Protein AF-A0A2E7VVZ8-F1 (afdb_monomer_lite)

Foldseek 3Di:
DVVVVVVVVLVVLVVLLVVLVVLLVVLLVVLLPCVVVCVVDVVVVVVVVVSVVVSLVSLVSNLVSLLVVLVVVVVPDPDPVLVVLSVVVNVLSVLSVVLSVCVVCVVPPVPPPDPCDVVVVVSNVVSVNRVVSVVSVVVSVVVVVVVD

pLDDT: mean 72.38, std 11.02, range [45.19, 90.5]

Secondary structure (DSSP, 8-state):
-HHHHHHHHHHHHHHHHHHHHHHHHHHHHHHHHHHHHHTT-THHHHHHHHHHHHHHHHHHHHHHHHHHHHHHHHTT---HHHHHHHHHHHHHHHHHHHHHHHHHTHHHHS-STT---HHHHHHT-HHHHHHHHHHHHHHHHHHHHS--

Structure (mmCIF, N/CA/C/O backbone):
data_AF-A0A2E7VVZ8-F1
#
_entry.id   AF-A0A2E7VVZ8-F1
#
loop_
_atom_site.group_PDB
_atom_site.id
_atom_site.type_symbol
_atom_site.label_atom_id
_atom_site.label_alt_id
_atom_site.label_comp_id
_atom_site.label_asym_id
_atom_site.label_entity_id
_atom_site.label_seq_id
_atom_site.pdbx_PDB_ins_code
_atom_site.Cartn_x
_atom_site.Cartn_y
_atom_site.Cartn_z
_atom_site.occupancy
_atom_site.B_iso_or_equiv
_atom_site.auth_seq_id
_atom_site.auth_comp_id
_atom_site.auth_asym_id
_atom_site.auth_atom_id
_atom_site.pdbx_PDB_model_num
ATOM 1 N N . MET A 1 1 ? 13.151 -19.808 -20.437 1.00 54.41 1 MET A N 1
ATOM 2 C CA . MET A 1 1 ? 12.494 -20.354 -19.221 1.00 54.41 1 MET A CA 1
ATOM 3 C C . MET A 1 1 ? 12.582 -19.394 -18.038 1.00 54.41 1 MET A C 1
ATOM 5 O O . MET A 1 1 ? 11.629 -19.319 -17.277 1.00 54.41 1 MET A O 1
ATOM 9 N N . THR A 1 2 ? 13.682 -18.653 -17.876 1.00 61.75 2 THR A N 1
ATOM 10 C CA . THR A 1 2 ? 13.823 -17.607 -16.847 1.00 61.75 2 THR A CA 1
ATOM 11 C C . THR A 1 2 ? 12.813 -16.469 -17.012 1.00 61.75 2 THR A C 1
ATOM 13 O O . THR A 1 2 ? 12.217 -16.047 -16.026 1.00 61.75 2 THR A O 1
ATOM 16 N N . ASP A 1 3 ? 12.546 -16.036 -18.246 1.00 76.56 3 ASP A N 1
ATOM 17 C CA . ASP A 1 3 ? 11.651 -14.898 -18.505 1.00 76.56 3 ASP A CA 1
ATOM 18 C C . ASP A 1 3 ? 10.184 -15.226 -18.202 1.00 76.56 3 ASP A C 1
ATOM 20 O O . ASP A 1 3 ? 9.513 -14.4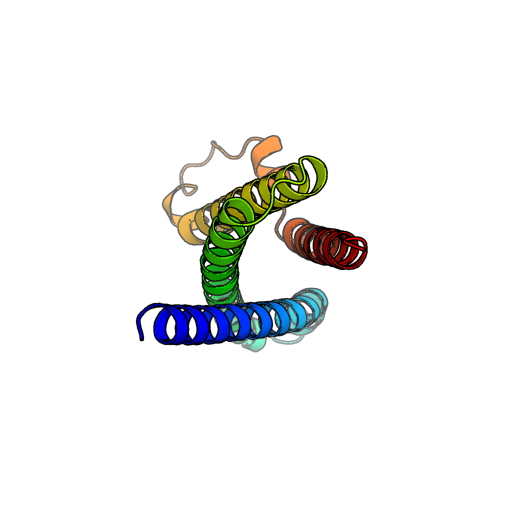72 -17.503 1.00 76.56 3 ASP A O 1
ATOM 24 N N . THR A 1 4 ? 9.720 -16.414 -18.602 1.00 85.38 4 THR A N 1
ATOM 25 C CA . THR A 1 4 ? 8.367 -16.903 -18.296 1.00 85.38 4 THR A CA 1
ATOM 26 C C . THR A 1 4 ? 8.131 -17.076 -16.797 1.00 85.38 4 THR A C 1
ATOM 28 O O . THR A 1 4 ? 7.050 -16.778 -16.297 1.00 85.38 4 THR A O 1
ATOM 31 N N . PHE A 1 5 ? 9.143 -17.513 -16.045 1.00 86.56 5 PHE A N 1
ATOM 32 C CA . PHE A 1 5 ? 9.045 -17.613 -14.588 1.00 86.56 5 PHE A CA 1
ATOM 33 C C . PHE A 1 5 ? 8.930 -16.233 -13.915 1.00 86.56 5 PHE A C 1
ATOM 35 O O . PHE A 1 5 ? 8.083 -16.035 -13.043 1.00 86.56 5 PHE A O 1
ATOM 42 N N . ILE A 1 6 ? 9.733 -15.255 -14.352 1.00 85.44 6 ILE A N 1
ATOM 43 C CA . ILE A 1 6 ? 9.683 -13.873 -13.847 1.00 85.44 6 ILE A CA 1
ATOM 44 C C . ILE A 1 6 ? 8.339 -13.208 -14.184 1.00 85.44 6 ILE A C 1
ATOM 46 O O . ILE A 1 6 ? 7.789 -12.469 -13.363 1.00 85.44 6 ILE A O 1
ATOM 50 N N . GLU A 1 7 ? 7.781 -13.479 -15.363 1.00 85.12 7 GLU A N 1
ATOM 51 C CA . GLU A 1 7 ? 6.459 -12.990 -15.766 1.00 85.12 7 GLU A CA 1
ATOM 52 C C . GLU A 1 7 ? 5.334 -13.546 -14.891 1.00 85.12 7 GLU A C 1
ATOM 54 O O . GLU A 1 7 ? 4.478 -12.779 -14.447 1.00 85.12 7 GLU A O 1
ATOM 59 N N . ILE A 1 8 ? 5.365 -14.843 -14.567 1.00 89.81 8 ILE A N 1
ATOM 60 C CA . ILE A 1 8 ? 4.390 -15.460 -13.655 1.00 89.81 8 ILE A CA 1
ATOM 61 C C . ILE A 1 8 ? 4.475 -14.818 -12.266 1.00 89.81 8 ILE A C 1
ATOM 63 O O . ILE A 1 8 ? 3.449 -14.447 -11.697 1.00 89.81 8 ILE A O 1
ATOM 67 N N . ILE A 1 9 ? 5.685 -14.627 -11.729 1.00 87.88 9 ILE A N 1
ATOM 68 C CA . ILE A 1 9 ? 5.873 -13.962 -10.431 1.00 87.88 9 ILE A CA 1
ATOM 69 C C . ILE A 1 9 ? 5.297 -12.546 -10.462 1.00 87.88 9 ILE A C 1
ATOM 71 O O . ILE A 1 9 ? 4.558 -12.157 -9.558 1.00 87.88 9 ILE A O 1
ATOM 75 N N . ARG A 1 10 ? 5.595 -11.776 -11.511 1.00 85.69 10 ARG A N 1
ATOM 76 C CA . ARG A 1 10 ? 5.069 -10.418 -11.673 1.00 85.69 10 ARG A CA 1
ATOM 77 C C . ARG A 1 10 ? 3.548 -10.408 -11.728 1.00 85.69 10 ARG A C 1
ATOM 79 O O . ARG A 1 10 ? 2.935 -9.572 -11.075 1.00 85.69 10 ARG A O 1
ATOM 86 N N . PHE A 1 11 ? 2.945 -11.330 -12.475 1.00 87.50 11 PHE A N 1
ATOM 87 C CA . PHE A 1 11 ? 1.495 -11.460 -12.544 1.00 87.50 11 PHE A CA 1
ATOM 88 C C . PHE A 1 11 ? 0.893 -11.708 -11.157 1.00 87.50 11 PHE A C 1
ATOM 90 O O . PHE A 1 11 ? -0.032 -11.002 -10.759 1.00 87.50 11 PHE A O 1
ATOM 97 N N . VAL A 1 12 ? 1.463 -12.640 -10.388 1.00 90.50 12 VAL A N 1
ATOM 98 C CA . VAL A 1 12 ? 1.014 -12.940 -9.020 1.00 90.50 12 VAL A CA 1
ATOM 99 C C . VAL A 1 12 ? 1.148 -11.717 -8.110 1.00 90.50 12 VAL A C 1
ATOM 101 O O . VAL A 1 12 ? 0.215 -11.394 -7.379 1.00 90.50 12 VAL A O 1
ATOM 104 N N . ILE A 1 13 ? 2.272 -10.996 -8.171 1.00 89.88 13 ILE A N 1
ATOM 105 C CA . ILE A 1 13 ? 2.491 -9.786 -7.363 1.00 89.88 13 ILE A CA 1
ATOM 106 C C . ILE A 1 13 ? 1.484 -8.693 -7.730 1.00 89.88 13 ILE A C 1
ATOM 108 O O . ILE A 1 13 ? 0.882 -8.104 -6.832 1.00 89.88 13 ILE A O 1
ATOM 112 N N . SER A 1 14 ? 1.262 -8.447 -9.022 1.00 83.31 14 SER A N 1
ATOM 113 C CA . SER A 1 14 ? 0.266 -7.485 -9.505 1.00 83.31 14 SER A CA 1
ATOM 114 C C . SER A 1 14 ? -1.146 -7.856 -9.063 1.00 83.31 14 SER A C 1
ATOM 116 O O . SER A 1 14 ? -1.886 -7.001 -8.583 1.00 83.31 14 SER A O 1
ATOM 118 N N . PHE A 1 15 ? -1.513 -9.134 -9.162 1.00 87.00 15 PHE A N 1
ATOM 119 C CA . PHE A 1 15 ? -2.808 -9.627 -8.704 1.00 87.00 15 PHE A CA 1
ATOM 120 C C . PHE A 1 15 ? -2.994 -9.401 -7.198 1.00 87.00 15 PHE A C 1
ATOM 122 O O . PHE A 1 15 ? -3.993 -8.820 -6.773 1.00 87.00 15 PHE A O 1
ATOM 129 N N . CYS A 1 16 ? -1.999 -9.777 -6.390 1.00 88.06 16 CYS A N 1
ATOM 130 C CA . CYS A 1 16 ? -1.998 -9.526 -4.951 1.00 88.06 16 CYS A CA 1
ATOM 131 C C . CYS A 1 16 ? -2.094 -8.029 -4.626 1.00 88.06 16 CYS A C 1
ATOM 133 O O . CYS A 1 16 ? -2.821 -7.656 -3.706 1.00 88.06 16 CYS A O 1
ATOM 135 N N . HIS A 1 17 ? -1.398 -7.172 -5.381 1.00 86.81 17 HIS A N 1
ATOM 136 C CA . HIS A 1 17 ? -1.445 -5.723 -5.201 1.00 86.81 17 HIS A CA 1
ATOM 137 C C . HIS A 1 17 ? -2.857 -5.173 -5.416 1.00 86.81 17 HIS A C 1
ATOM 139 O O . HIS A 1 17 ? -3.373 -4.455 -4.562 1.00 86.81 17 HIS A O 1
ATOM 145 N N . VAL A 1 18 ? -3.505 -5.554 -6.521 1.00 83.88 18 VAL A N 1
ATOM 146 C CA . VAL A 1 18 ? -4.868 -5.113 -6.851 1.00 83.88 18 VAL A CA 1
ATOM 147 C C . VAL A 1 18 ? -5.864 -5.611 -5.806 1.00 83.88 18 VAL A C 1
ATOM 149 O O . VAL A 1 18 ? -6.650 -4.820 -5.293 1.00 83.88 18 VAL A O 1
ATOM 152 N N . MET A 1 19 ? -5.790 -6.886 -5.413 1.00 84.94 19 MET A N 1
ATOM 153 C CA . MET A 1 19 ? -6.664 -7.439 -4.371 1.00 84.94 19 MET A CA 1
ATOM 154 C C . MET A 1 19 ? -6.486 -6.719 -3.028 1.00 84.94 19 MET A C 1
ATOM 156 O O . MET A 1 19 ? -7.472 -6.383 -2.365 1.00 84.94 19 MET A O 1
ATOM 160 N N . ALA A 1 20 ? -5.240 -6.435 -2.634 1.00 85.62 20 ALA A N 1
ATOM 161 C CA . ALA A 1 20 ? -4.953 -5.670 -1.426 1.00 85.62 20 ALA A CA 1
ATOM 162 C C . ALA A 1 20 ? -5.491 -4.235 -1.527 1.00 85.62 20 ALA A C 1
ATOM 164 O O . ALA A 1 20 ? -6.076 -3.739 -0.566 1.00 85.62 20 ALA A O 1
ATOM 165 N N . ALA A 1 21 ? -5.362 -3.593 -2.691 1.00 81.12 21 ALA A N 1
ATOM 166 C CA . ALA A 1 21 ? -5.840 -2.233 -2.927 1.00 81.12 21 ALA A CA 1
ATOM 167 C C . ALA A 1 21 ? -7.363 -2.155 -2.825 1.00 81.12 21 ALA A C 1
ATOM 169 O O . ALA A 1 21 ? -7.890 -1.308 -2.105 1.00 81.12 21 ALA A O 1
ATOM 170 N N . SER A 1 22 ? -8.074 -3.073 -3.483 1.00 82.69 22 SER A N 1
ATOM 171 C CA . SER A 1 22 ? -9.534 -3.153 -3.433 1.00 82.69 22 SER A CA 1
ATOM 172 C C . SER A 1 22 ? -10.038 -3.427 -2.020 1.00 82.69 22 SER A C 1
ATOM 174 O O . SER A 1 22 ? -10.972 -2.769 -1.561 1.00 82.69 22 SER A O 1
ATOM 176 N N . THR A 1 23 ? -9.406 -4.360 -1.302 1.00 84.81 23 THR A N 1
ATOM 177 C CA . THR A 1 23 ? -9.829 -4.709 0.061 1.00 84.81 23 THR A CA 1
ATOM 178 C C . THR A 1 23 ? -9.548 -3.571 1.038 1.00 84.81 23 THR A C 1
ATOM 180 O O . THR A 1 23 ? -10.389 -3.263 1.880 1.00 84.81 23 THR A O 1
ATOM 183 N N . TRP A 1 24 ? -8.406 -2.894 0.899 1.00 83.56 24 TRP A N 1
ATOM 184 C CA . TRP A 1 24 ? -8.116 -1.682 1.657 1.00 83.56 24 TRP A CA 1
ATOM 185 C C . TRP A 1 24 ? -9.129 -0.574 1.357 1.00 83.56 24 TRP A C 1
ATOM 187 O O . TRP A 1 24 ? -9.673 0.010 2.289 1.00 83.56 24 TRP A O 1
ATOM 197 N N . PHE A 1 25 ? -9.435 -0.318 0.083 1.00 78.38 25 PHE A N 1
ATOM 198 C CA . PHE A 1 25 ? -10.391 0.713 -0.316 1.00 78.38 25 PHE A CA 1
ATOM 199 C C . PHE A 1 25 ? -11.792 0.433 0.246 1.00 78.38 25 PHE A C 1
ATOM 201 O O . PHE A 1 25 ? -12.390 1.302 0.879 1.00 78.38 25 PHE A O 1
ATOM 208 N N . ALA A 1 26 ? -12.294 -0.795 0.112 1.00 80.69 26 ALA A N 1
ATOM 209 C CA . ALA A 1 26 ? -13.576 -1.192 0.691 1.00 80.69 26 ALA A CA 1
ATOM 210 C C . ALA A 1 26 ? -13.563 -1.094 2.223 1.00 80.69 26 ALA A C 1
ATOM 212 O O . ALA A 1 26 ? -14.467 -0.510 2.827 1.00 80.69 26 ALA A O 1
ATOM 213 N N . GLY A 1 27 ? -12.494 -1.596 2.850 1.00 77.62 27 GLY A N 1
ATOM 214 C CA . GLY A 1 27 ? -12.303 -1.483 4.288 1.00 77.62 27 GLY A CA 1
ATOM 215 C C . GLY A 1 27 ? -12.272 -0.028 4.750 1.00 77.62 27 GLY A C 1
ATOM 216 O O . GLY A 1 27 ? -12.725 0.305 5.850 1.00 77.62 27 GLY A O 1
ATOM 217 N N . SER A 1 28 ? -11.818 0.858 3.859 1.00 73.25 28 SER A N 1
ATOM 218 C CA . SER A 1 28 ? -11.693 2.263 4.161 1.00 73.25 28 SER A CA 1
ATOM 219 C C . SER A 1 28 ? -13.025 3.002 4.259 1.00 73.25 28 SER A C 1
ATOM 221 O O . SER A 1 28 ? -13.281 3.755 5.202 1.00 73.25 28 SER A O 1
ATOM 223 N N . LEU A 1 29 ? -13.936 2.694 3.346 1.00 74.69 29 LEU A N 1
ATOM 224 C CA . LEU A 1 29 ? -15.289 3.237 3.353 1.00 74.69 29 LEU A CA 1
ATOM 225 C C . LEU A 1 29 ? -16.075 2.790 4.592 1.00 74.69 29 LEU A C 1
ATOM 227 O O . LEU A 1 29 ? -16.799 3.584 5.193 1.00 74.69 29 LEU A O 1
ATOM 231 N N . ILE A 1 30 ? -15.886 1.538 5.015 1.00 75.31 30 ILE A N 1
ATOM 232 C CA . ILE A 1 30 ? -16.535 0.978 6.207 1.00 75.31 30 ILE A CA 1
ATOM 233 C C . ILE A 1 30 ? -16.065 1.704 7.477 1.00 75.31 30 ILE A C 1
ATOM 235 O O . ILE A 1 30 ? -16.884 2.093 8.312 1.00 75.31 30 ILE A O 1
ATOM 239 N N . SER A 1 31 ? -14.757 1.942 7.608 1.00 71.38 31 SER A N 1
ATOM 240 C CA . SER A 1 31 ? -14.165 2.615 8.775 1.00 71.38 31 SER A CA 1
ATOM 241 C C . SER A 1 31 ? -14.679 4.050 8.968 1.00 71.38 31 SER A C 1
ATOM 243 O O . SER A 1 31 ? -14.937 4.467 10.100 1.00 71.38 31 SER A O 1
ATOM 245 N N . LEU A 1 32 ? -14.919 4.788 7.877 1.00 70.50 32 LEU A N 1
ATOM 246 C CA . LEU A 1 32 ? -15.436 6.160 7.942 1.00 70.50 32 LEU A CA 1
ATOM 247 C C . LEU A 1 32 ? -16.831 6.240 8.586 1.00 70.50 32 LEU A C 1
ATOM 249 O O . LEU A 1 32 ? -17.110 7.182 9.333 1.00 70.50 32 LEU A O 1
ATOM 253 N N . ASN A 1 33 ? -17.675 5.229 8.367 1.00 69.38 33 ASN A N 1
ATOM 254 C CA . ASN A 1 33 ? -19.060 5.200 8.846 1.00 69.38 33 ASN A CA 1
ATOM 255 C C . ASN A 1 33 ? -19.233 4.527 10.219 1.00 69.38 33 ASN A C 1
ATOM 257 O O . ASN A 1 33 ? -20.304 4.611 10.824 1.00 69.38 33 ASN A O 1
ATOM 261 N N . ILE A 1 34 ? -18.184 3.895 10.755 1.00 70.00 34 ILE A N 1
ATOM 262 C CA . ILE A 1 34 ? -18.295 3.060 11.956 1.00 70.00 34 ILE A CA 1
ATOM 263 C C . ILE A 1 34 ? -18.554 3.867 13.237 1.00 70.00 34 ILE A C 1
ATOM 265 O O . ILE A 1 34 ? -19.155 3.355 14.179 1.00 70.00 34 ILE A O 1
ATOM 269 N N . ASN A 1 35 ? -18.108 5.129 13.301 1.00 65.56 35 ASN A N 1
ATOM 270 C CA . ASN A 1 35 ? -18.192 5.941 14.525 1.00 65.56 35 ASN A CA 1
ATOM 271 C C . ASN A 1 35 ? -19.640 6.145 14.999 1.00 65.56 35 ASN A C 1
ATOM 273 O O . ASN A 1 35 ? -19.881 6.327 16.192 1.00 65.56 35 ASN A O 1
ATOM 277 N N . ASN A 1 36 ? -20.600 6.103 14.072 1.00 65.06 36 ASN A N 1
ATOM 278 C CA . ASN A 1 36 ? -22.020 6.168 14.399 1.00 65.06 36 ASN A CA 1
ATOM 279 C C . ASN A 1 36 ? -22.541 4.829 14.942 1.00 65.06 36 ASN A C 1
ATOM 281 O O . ASN A 1 36 ? -23.396 4.834 15.818 1.00 65.06 36 ASN A O 1
ATOM 285 N N . LEU A 1 37 ? -21.991 3.700 14.484 1.00 64.19 37 LEU A N 1
ATOM 286 C CA . LEU A 1 37 ? -22.370 2.351 14.919 1.00 64.19 37 LEU A CA 1
ATOM 287 C C . LEU A 1 37 ? -21.798 2.001 16.302 1.00 64.19 37 LEU A C 1
ATOM 289 O O . LEU A 1 37 ? -22.510 1.445 17.134 1.00 64.19 37 LEU A O 1
ATOM 293 N N . ILE A 1 38 ? -20.552 2.395 16.592 1.00 64.19 38 ILE A N 1
ATOM 294 C CA . ILE A 1 38 ? -19.910 2.153 17.900 1.00 64.19 38 ILE A CA 1
ATOM 295 C C . ILE A 1 38 ? -20.641 2.896 19.029 1.00 64.19 38 ILE A C 1
ATOM 297 O O . ILE A 1 38 ? -20.795 2.362 20.124 1.00 64.19 38 ILE A O 1
ATOM 301 N N . LYS A 1 39 ? -21.161 4.102 18.761 1.00 63.03 39 LYS A N 1
ATOM 302 C CA . LYS A 1 39 ? -21.978 4.852 19.733 1.00 63.03 39 LYS A CA 1
ATOM 303 C C . LYS A 1 39 ? -23.271 4.134 20.124 1.00 63.03 39 LYS A C 1
ATOM 305 O O . LYS A 1 39 ? -23.796 4.403 21.198 1.00 63.03 39 LYS A O 1
ATOM 310 N N . ILE A 1 40 ? -23.787 3.267 19.254 1.00 68.00 40 ILE A N 1
ATOM 311 C CA . ILE A 1 40 ? -25.059 2.568 19.453 1.00 68.00 40 ILE A CA 1
ATOM 312 C C . ILE A 1 40 ? -24.846 1.280 20.256 1.00 68.00 40 ILE A C 1
ATOM 314 O O . ILE A 1 40 ? -25.710 0.912 21.049 1.00 68.00 40 ILE A O 1
ATOM 318 N N . ASN A 1 41 ? -23.708 0.595 20.091 1.00 73.50 41 ASN A N 1
ATOM 319 C CA . ASN A 1 41 ? -23.426 -0.639 20.818 1.00 73.50 41 ASN A CA 1
ATOM 320 C C . ASN A 1 41 ? -21.913 -0.896 20.972 1.00 73.50 41 ASN A C 1
ATOM 322 O O . ASN A 1 41 ? -21.191 -1.081 19.993 1.00 73.50 41 ASN A O 1
ATOM 326 N N . GLN A 1 42 ? -21.451 -0.977 22.224 1.00 73.50 42 GLN A N 1
ATOM 327 C CA . GLN A 1 42 ? -20.044 -1.197 22.588 1.00 73.50 42 GLN A CA 1
ATOM 328 C C . GLN A 1 42 ? -19.491 -2.558 22.132 1.00 73.50 42 GLN A C 1
ATOM 330 O O . GLN A 1 42 ? -18.278 -2.709 21.999 1.00 73.50 42 GLN A O 1
ATOM 335 N N . SER A 1 43 ? -20.333 -3.556 21.833 1.00 76.19 43 SER A N 1
ATOM 336 C CA . SER A 1 43 ? -19.843 -4.824 21.270 1.00 76.19 43 SER A CA 1
ATOM 337 C C . SER A 1 43 ? -19.201 -4.648 19.886 1.00 76.19 43 SER A C 1
ATOM 339 O O . SER A 1 43 ? -18.315 -5.426 19.524 1.00 76.19 43 SER A O 1
ATOM 341 N N . PHE A 1 44 ? -19.576 -3.598 19.142 1.00 74.94 44 PHE A N 1
ATOM 342 C CA . PHE A 1 44 ? -18.954 -3.258 17.860 1.00 74.94 44 PHE A CA 1
ATOM 343 C C . PHE A 1 44 ? -17.532 -2.726 18.005 1.00 74.94 44 PHE A C 1
ATOM 345 O O . PHE A 1 44 ? -16.772 -2.814 17.046 1.00 74.94 44 PHE A O 1
ATOM 352 N N . GLU A 1 45 ? -17.146 -2.220 19.177 1.00 75.38 45 GLU A N 1
ATOM 353 C CA . GLU A 1 45 ? -15.807 -1.672 19.408 1.00 75.38 45 GLU A CA 1
ATOM 354 C C . GLU A 1 45 ? -14.732 -2.753 19.217 1.00 75.38 45 GLU A C 1
ATOM 356 O O . GLU A 1 45 ? -13.825 -2.589 18.406 1.00 75.38 45 GLU A O 1
ATOM 361 N N . ARG A 1 46 ? -14.907 -3.932 19.834 1.00 76.44 46 ARG A N 1
ATOM 362 C CA . ARG A 1 46 ? -13.955 -5.051 19.682 1.00 76.44 46 ARG A CA 1
ATOM 363 C C . ARG A 1 46 ? -13.898 -5.591 18.255 1.00 76.44 46 ARG A C 1
ATOM 365 O O . ARG A 1 46 ? -12.826 -5.928 17.758 1.00 76.44 46 ARG A O 1
ATOM 372 N N . ILE A 1 47 ? -15.052 -5.702 17.595 1.00 81.00 47 ILE A N 1
ATOM 373 C CA . ILE A 1 47 ? -15.125 -6.167 16.201 1.00 81.00 47 ILE A CA 1
ATOM 374 C C . ILE A 1 47 ? -14.390 -5.175 15.294 1.00 81.00 47 ILE A C 1
ATOM 376 O O . ILE A 1 47 ? -13.636 -5.579 14.407 1.00 81.00 47 ILE A O 1
ATOM 380 N N . PHE A 1 48 ? -14.563 -3.880 15.549 1.00 78.75 48 PHE A N 1
ATOM 381 C CA . PHE A 1 48 ? -13.907 -2.830 14.790 1.00 78.75 48 PHE A CA 1
ATOM 382 C C . PHE A 1 48 ? -12.392 -2.778 15.023 1.00 78.75 48 PHE A C 1
ATOM 384 O O . PHE A 1 48 ? -11.640 -2.553 14.072 1.00 78.75 48 PHE A O 1
ATOM 391 N N . ASP A 1 49 ? -11.920 -3.061 16.235 1.00 75.19 49 ASP A N 1
ATOM 392 C CA . ASP A 1 49 ? -10.486 -3.185 16.516 1.00 75.19 49 ASP A CA 1
ATOM 393 C C . ASP A 1 49 ? -9.852 -4.336 15.721 1.00 75.19 49 ASP A C 1
ATOM 395 O O . ASP A 1 49 ? -8.800 -4.168 15.094 1.00 75.19 49 ASP A O 1
ATOM 399 N N . HIS A 1 50 ? -10.511 -5.499 15.668 1.00 80.19 50 HIS A N 1
ATOM 400 C CA . HIS A 1 50 ? -10.061 -6.621 14.838 1.00 80.19 50 HIS A CA 1
ATOM 401 C C . HIS A 1 50 ? -10.056 -6.269 13.348 1.00 80.19 50 HIS A C 1
ATOM 403 O O . HIS A 1 50 ? -9.067 -6.523 12.657 1.00 80.19 50 HIS A O 1
ATOM 409 N N . PHE A 1 51 ? -11.121 -5.632 12.868 1.00 81.31 51 PHE A N 1
ATOM 410 C CA . PHE A 1 51 ? -11.231 -5.165 11.490 1.00 81.31 51 PHE A CA 1
ATOM 411 C C . PHE A 1 51 ? -10.131 -4.158 11.120 1.00 81.31 51 PHE A C 1
ATOM 413 O O . PHE A 1 51 ? -9.519 -4.252 10.054 1.00 81.31 51 PHE A O 1
ATOM 420 N N . THR A 1 52 ? -9.826 -3.223 12.019 1.00 74.94 52 THR A N 1
ATOM 421 C CA . THR A 1 52 ? -8.760 -2.230 11.835 1.00 74.94 52 THR A CA 1
ATOM 422 C C . THR A 1 52 ? -7.395 -2.908 11.764 1.00 74.94 52 THR A C 1
ATOM 424 O O . THR A 1 52 ? -6.584 -2.582 10.898 1.00 74.94 52 THR A O 1
ATOM 427 N N . ASN A 1 53 ? -7.150 -3.906 12.615 1.00 76.88 53 ASN A N 1
ATOM 428 C CA . ASN A 1 53 ? -5.922 -4.695 12.565 1.00 76.88 53 ASN A CA 1
ATOM 429 C C . ASN A 1 53 ? -5.779 -5.465 11.246 1.00 76.88 53 ASN A C 1
ATOM 431 O O . ASN A 1 53 ? -4.706 -5.430 10.647 1.00 76.88 53 ASN A O 1
ATOM 435 N N . TRP A 1 54 ? -6.848 -6.096 10.753 1.00 81.06 54 TRP A N 1
ATOM 436 C CA . TRP A 1 54 ? -6.836 -6.777 9.452 1.00 81.06 54 TRP A CA 1
A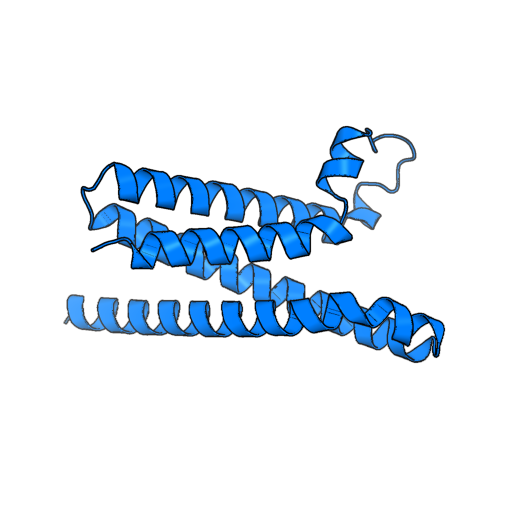TOM 437 C C . TRP A 1 54 ? -6.586 -5.801 8.300 1.00 81.06 54 TRP A C 1
ATOM 439 O O . TRP A 1 54 ? -5.757 -6.065 7.431 1.00 81.06 54 TRP A O 1
ATOM 449 N N . THR A 1 55 ? -7.230 -4.633 8.337 1.00 78.44 55 THR A N 1
ATOM 450 C CA . THR A 1 55 ? -7.016 -3.564 7.353 1.00 78.44 55 THR A CA 1
ATOM 451 C C . THR A 1 55 ? -5.555 -3.098 7.353 1.00 78.44 55 THR A C 1
ATOM 453 O O . THR A 1 55 ? -4.957 -2.949 6.291 1.00 78.44 55 THR A O 1
ATOM 456 N N . ASN A 1 56 ? -4.929 -2.952 8.525 1.00 74.94 56 ASN A N 1
ATOM 457 C CA . ASN A 1 56 ? -3.510 -2.595 8.643 1.00 74.94 56 ASN A CA 1
ATOM 458 C C . ASN A 1 56 ? -2.574 -3.669 8.063 1.00 74.94 56 ASN A C 1
ATOM 460 O O . ASN A 1 56 ? -1.559 -3.341 7.440 1.00 74.94 56 ASN A O 1
ATOM 464 N N . THR A 1 57 ? -2.907 -4.951 8.234 1.00 82.62 57 THR A N 1
ATOM 465 C CA . THR A 1 57 ? -2.172 -6.053 7.598 1.00 82.62 57 THR A CA 1
ATOM 466 C C . THR A 1 57 ? -2.275 -5.972 6.076 1.00 82.62 57 THR A C 1
ATOM 468 O O . THR A 1 57 ? -1.255 -6.054 5.396 1.00 82.62 57 THR A O 1
ATOM 471 N N . ILE A 1 58 ? -3.471 -5.715 5.541 1.00 84.50 58 ILE A N 1
ATOM 472 C CA . ILE A 1 58 ? -3.697 -5.554 4.097 1.00 84.50 58 ILE A CA 1
ATOM 473 C C . ILE A 1 58 ? -2.914 -4.361 3.539 1.00 84.50 58 ILE A C 1
ATOM 475 O O . ILE A 1 58 ? -2.289 -4.487 2.487 1.00 84.50 58 ILE A O 1
ATOM 479 N N . ILE A 1 59 ? -2.873 -3.227 4.251 1.00 80.75 59 ILE A N 1
ATOM 480 C CA . ILE A 1 59 ? -2.064 -2.065 3.843 1.00 80.75 59 ILE A CA 1
ATOM 481 C C . ILE A 1 59 ? -0.575 -2.430 3.790 1.00 80.75 59 ILE A C 1
ATOM 483 O O . ILE A 1 59 ? 0.135 -1.988 2.893 1.00 80.75 59 ILE A O 1
ATOM 487 N N . SER A 1 60 ? -0.092 -3.268 4.710 1.00 79.62 60 SER A N 1
ATOM 488 C CA . SER A 1 60 ? 1.305 -3.720 4.691 1.00 79.62 60 SER A CA 1
ATOM 489 C C . SER A 1 60 ? 1.604 -4.549 3.433 1.00 79.62 60 SER A C 1
ATOM 491 O O . SER A 1 60 ? 2.618 -4.326 2.772 1.00 79.62 60 SER A O 1
ATOM 493 N N . THR A 1 61 ? 0.694 -5.450 3.044 1.00 84.88 61 THR A N 1
ATOM 494 C CA . THR A 1 61 ? 0.781 -6.201 1.779 1.00 84.88 61 THR A CA 1
ATOM 495 C C . THR A 1 61 ? 0.713 -5.277 0.561 1.00 84.88 61 THR A C 1
ATOM 497 O O . THR A 1 61 ? 1.489 -5.449 -0.380 1.00 84.88 61 THR A O 1
ATOM 500 N N . LEU A 1 62 ? -0.168 -4.271 0.584 1.00 85.12 62 LEU A N 1
ATOM 501 C CA . LEU A 1 62 ? -0.306 -3.265 -0.472 1.00 85.12 62 LEU A CA 1
ATOM 502 C C . LEU A 1 62 ? 0.998 -2.486 -0.683 1.00 85.12 62 LEU A C 1
ATOM 504 O O . LEU A 1 62 ? 1.455 -2.346 -1.814 1.00 85.12 62 LEU A O 1
ATOM 508 N N . VAL A 1 63 ? 1.609 -2.014 0.406 1.00 82.94 63 VAL A N 1
ATOM 509 C CA . VAL A 1 63 ? 2.879 -1.283 0.375 1.00 82.94 63 VAL A CA 1
ATOM 510 C C . VAL A 1 63 ? 3.992 -2.162 -0.188 1.00 82.94 63 VAL A C 1
ATOM 512 O O . VAL A 1 63 ? 4.680 -1.746 -1.116 1.00 82.94 63 VAL A O 1
ATOM 515 N N . LEU A 1 64 ? 4.154 -3.387 0.323 1.00 85.50 64 LEU A N 1
ATOM 516 C CA . LEU A 1 64 ? 5.217 -4.294 -0.125 1.00 85.50 64 LEU A CA 1
ATOM 517 C C . LEU A 1 64 ? 5.104 -4.610 -1.618 1.00 85.50 64 LEU A C 1
ATOM 519 O O . LEU A 1 64 ? 6.067 -4.456 -2.366 1.00 85.50 64 LEU A O 1
ATOM 523 N N . THR A 1 65 ? 3.913 -5.013 -2.060 1.00 87.38 65 THR A N 1
ATOM 524 C CA . THR A 1 65 ? 3.662 -5.317 -3.474 1.00 87.38 65 THR A CA 1
ATOM 525 C C . THR A 1 65 ? 3.816 -4.075 -4.353 1.00 87.38 65 THR A C 1
ATOM 527 O O . THR A 1 65 ? 4.418 -4.158 -5.420 1.00 87.38 65 THR A O 1
ATOM 530 N N . GLY A 1 66 ? 3.374 -2.905 -3.884 1.00 83.69 66 GLY A N 1
ATOM 531 C CA . GLY A 1 66 ? 3.513 -1.640 -4.601 1.00 83.69 66 GLY A CA 1
ATOM 532 C C . GLY A 1 66 ? 4.969 -1.213 -4.789 1.00 83.69 66 GLY A C 1
ATOM 533 O O . GLY A 1 66 ? 5.346 -0.810 -5.885 1.00 83.69 66 GLY A O 1
ATOM 534 N N . VAL A 1 67 ? 5.810 -1.350 -3.759 1.00 85.44 67 VAL A N 1
ATOM 535 C CA . VAL A 1 67 ? 7.253 -1.065 -3.853 1.00 85.44 67 VAL A CA 1
ATOM 536 C C . VAL A 1 67 ? 7.917 -1.972 -4.889 1.00 85.44 67 VAL A C 1
ATOM 538 O O . VAL A 1 67 ? 8.664 -1.476 -5.730 1.00 85.44 67 VAL A O 1
ATOM 541 N N . ILE A 1 68 ? 7.617 -3.277 -4.875 1.00 86.25 68 ILE A N 1
ATOM 542 C CA . ILE A 1 68 ? 8.188 -4.227 -5.843 1.00 86.25 68 ILE A CA 1
ATOM 543 C C . ILE A 1 68 ? 7.808 -3.835 -7.278 1.00 86.25 68 ILE A C 1
ATOM 545 O O . ILE A 1 68 ? 8.676 -3.776 -8.147 1.00 86.25 68 ILE A O 1
ATOM 549 N N . LEU A 1 69 ? 6.534 -3.510 -7.521 1.00 83.94 69 LEU A N 1
ATOM 550 C CA . LEU A 1 69 ? 6.052 -3.101 -8.845 1.00 83.94 69 LEU A CA 1
ATOM 551 C C . LEU A 1 69 ? 6.664 -1.777 -9.318 1.00 83.94 69 LEU A C 1
ATOM 553 O O . LEU A 1 69 ? 6.940 -1.618 -10.509 1.00 83.94 69 LEU A O 1
ATOM 557 N N . ILE A 1 70 ? 6.899 -0.830 -8.405 1.00 83.00 70 ILE A N 1
ATOM 558 C CA . ILE A 1 70 ? 7.569 0.433 -8.729 1.00 83.00 70 ILE A CA 1
ATOM 559 C C . ILE A 1 70 ? 9.023 0.185 -9.132 1.00 83.00 70 ILE A C 1
ATOM 561 O O . ILE A 1 70 ? 9.442 0.679 -10.175 1.00 83.00 70 ILE A O 1
ATOM 565 N N . LEU A 1 71 ? 9.785 -0.578 -8.340 1.00 83.56 71 LEU A N 1
ATOM 566 C CA . LEU A 1 71 ? 11.189 -0.883 -8.642 1.00 83.56 71 LEU A CA 1
ATOM 567 C C . LEU A 1 71 ? 11.327 -1.592 -9.991 1.00 83.56 71 LEU A C 1
ATOM 569 O O . LEU A 1 71 ? 12.176 -1.231 -10.806 1.00 83.56 71 LEU A O 1
ATOM 573 N N . ASP A 1 72 ? 10.437 -2.546 -10.250 1.00 83.25 72 ASP A N 1
ATOM 574 C CA . ASP A 1 72 ? 10.373 -3.230 -11.531 1.00 83.25 72 ASP A CA 1
ATOM 575 C C . ASP A 1 72 ? 10.038 -2.273 -12.692 1.00 83.25 72 ASP A C 1
ATOM 577 O O . ASP A 1 72 ? 10.665 -2.332 -13.749 1.00 83.25 72 ASP A O 1
ATOM 581 N N . SER A 1 73 ? 9.116 -1.332 -12.487 1.00 79.62 73 SER A N 1
ATOM 582 C CA . SER A 1 73 ? 8.755 -0.331 -13.498 1.00 79.62 73 SER A CA 1
ATOM 583 C C . SER A 1 73 ? 9.886 0.664 -13.782 1.00 79.62 73 SER A C 1
ATOM 585 O O . SER A 1 73 ? 10.131 0.978 -14.946 1.00 79.62 73 SER A O 1
ATOM 587 N N . ILE A 1 74 ? 10.609 1.126 -12.752 1.00 81.19 74 ILE A N 1
ATOM 588 C CA . ILE A 1 74 ? 11.785 2.005 -12.906 1.00 81.19 74 ILE A CA 1
ATOM 589 C C . 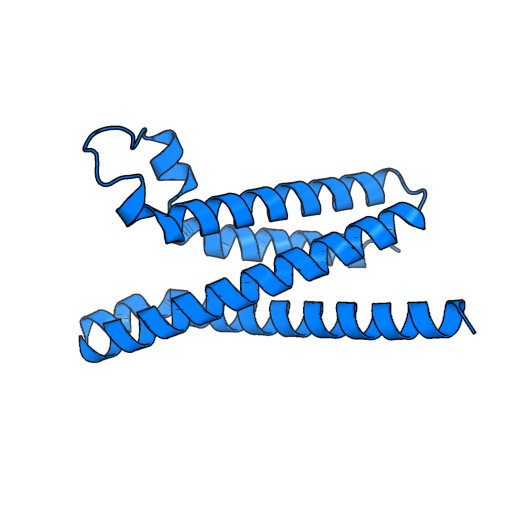ILE A 1 74 ? 12.858 1.317 -13.754 1.00 81.19 74 ILE A C 1
ATOM 591 O O . ILE A 1 74 ? 13.477 1.964 -14.589 1.00 81.19 74 ILE A O 1
ATOM 595 N N . SER A 1 75 ? 13.047 0.003 -13.593 1.00 77.56 75 SER A N 1
ATOM 596 C CA . SER A 1 75 ? 14.055 -0.748 -14.355 1.00 77.56 75 SER A CA 1
ATOM 597 C C . SER A 1 75 ? 13.760 -0.880 -15.857 1.00 77.56 75 SER A C 1
ATOM 599 O O . SER A 1 75 ? 14.623 -1.326 -16.608 1.00 77.56 75 SER A O 1
ATOM 601 N N . ARG A 1 76 ? 12.547 -0.521 -16.304 1.00 75.44 76 ARG A N 1
ATOM 602 C CA . ARG A 1 76 ? 12.051 -0.771 -17.670 1.00 75.44 76 ARG A CA 1
ATOM 603 C C . ARG A 1 76 ? 11.652 0.488 -18.443 1.00 75.44 76 ARG A C 1
ATOM 605 O O . ARG A 1 76 ? 11.287 0.369 -19.610 1.00 75.44 76 ARG A O 1
ATOM 612 N N . ILE A 1 77 ? 11.621 1.662 -17.809 1.00 76.12 77 ILE A N 1
ATOM 613 C CA . ILE A 1 77 ? 11.013 2.876 -18.378 1.00 76.12 77 ILE A CA 1
ATOM 614 C C . ILE A 1 77 ? 11.955 4.068 -18.224 1.00 76.12 77 ILE A C 1
ATOM 616 O O . ILE A 1 77 ? 12.278 4.453 -17.106 1.00 76.12 77 ILE A O 1
ATOM 620 N N . ASP A 1 78 ? 12.270 4.732 -19.339 1.00 72.69 78 ASP A N 1
ATOM 621 C CA . ASP A 1 78 ? 13.167 5.901 -19.372 1.00 72.69 78 ASP A CA 1
ATOM 622 C C . ASP A 1 78 ? 12.444 7.261 -19.283 1.00 72.69 78 ASP A C 1
ATOM 624 O O . ASP A 1 78 ? 13.068 8.327 -19.297 1.00 72.69 78 ASP A O 1
ATOM 628 N N . SER A 1 79 ? 11.109 7.272 -19.184 1.00 80.56 79 SER A N 1
ATOM 629 C CA . SER A 1 79 ? 10.346 8.520 -19.068 1.00 80.56 79 SER A CA 1
ATOM 630 C C . SER A 1 79 ? 10.595 9.197 -17.719 1.00 80.56 79 SER A C 1
ATOM 632 O O . SER A 1 79 ? 10.124 8.741 -16.676 1.00 80.56 79 SER A O 1
ATOM 634 N N . LYS A 1 80 ? 11.279 10.349 -17.743 1.00 77.81 80 LYS A N 1
ATOM 635 C CA . LYS A 1 80 ? 11.581 11.160 -16.548 1.00 77.81 80 LYS A CA 1
ATOM 636 C C . LYS A 1 80 ? 10.325 11.554 -15.765 1.00 77.81 80 LYS A C 1
ATOM 638 O O . LYS A 1 80 ? 10.342 11.540 -14.537 1.00 77.81 80 LYS A O 1
ATOM 643 N N . VAL A 1 81 ? 9.236 11.876 -16.469 1.00 73.62 81 VAL A N 1
ATOM 644 C CA . VAL A 1 81 ? 7.945 12.226 -15.851 1.00 73.62 81 VAL A CA 1
ATOM 645 C C . VAL A 1 81 ? 7.369 11.019 -15.115 1.00 73.62 81 VAL A C 1
ATOM 647 O O . VAL A 1 81 ? 6.917 11.139 -13.978 1.00 73.62 81 VAL A O 1
ATOM 650 N N . TYR A 1 82 ? 7.450 9.838 -15.728 1.00 72.44 82 TYR A N 1
ATOM 651 C CA . TYR A 1 82 ? 6.967 8.607 -15.116 1.00 72.44 82 TYR A CA 1
ATOM 652 C C . TYR A 1 82 ? 7.790 8.211 -13.887 1.00 72.44 82 TYR A C 1
ATOM 654 O O . TYR A 1 82 ? 7.227 7.907 -12.838 1.00 72.44 82 TYR A O 1
ATOM 662 N N . ILE A 1 83 ? 9.120 8.300 -13.975 1.00 76.56 83 ILE A N 1
ATOM 663 C CA . ILE A 1 83 ? 10.024 8.046 -12.846 1.00 76.56 83 ILE A CA 1
ATOM 664 C C 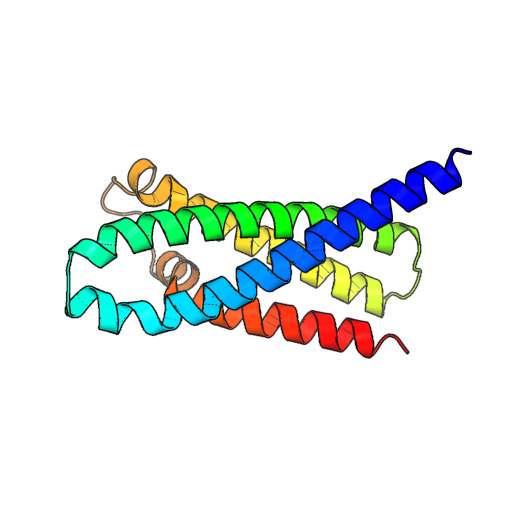. ILE A 1 83 ? 9.714 8.994 -11.679 1.00 76.56 83 ILE A C 1
ATOM 666 O O . ILE A 1 83 ? 9.650 8.551 -10.534 1.00 76.56 83 ILE A O 1
ATOM 670 N N . PHE A 1 84 ? 9.456 10.278 -11.946 1.00 76.06 84 PHE A N 1
ATOM 671 C CA . PHE A 1 84 ? 9.068 11.232 -10.905 1.00 76.06 84 PHE A CA 1
ATOM 672 C C . PHE A 1 84 ? 7.768 10.823 -10.190 1.00 76.06 84 PHE A C 1
ATOM 674 O O . PHE A 1 84 ? 7.708 10.840 -8.960 1.00 76.06 84 PHE A O 1
ATOM 681 N N . ILE A 1 85 ? 6.749 10.382 -10.938 1.00 76.12 85 ILE A N 1
ATOM 682 C CA . ILE A 1 85 ? 5.485 9.883 -10.369 1.00 76.12 85 ILE A CA 1
ATOM 683 C C . ILE A 1 85 ? 5.726 8.633 -9.508 1.00 76.12 85 ILE A C 1
ATOM 685 O O . ILE A 1 85 ? 5.178 8.520 -8.411 1.00 76.12 85 ILE A O 1
ATOM 689 N N . LEU A 1 8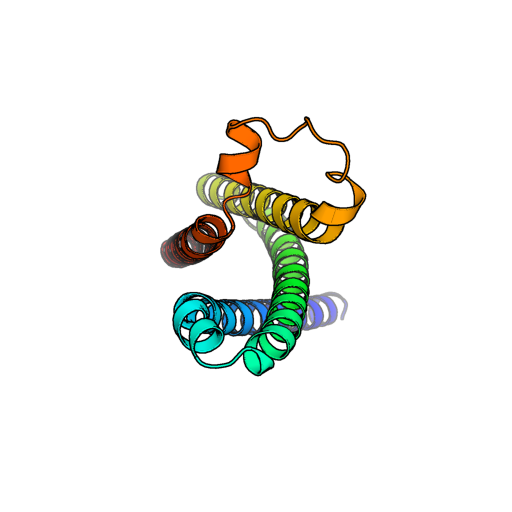6 ? 6.572 7.710 -9.970 1.00 76.19 86 LEU A N 1
ATOM 690 C CA . LEU A 1 86 ? 6.940 6.505 -9.223 1.00 76.19 86 LEU A CA 1
ATOM 691 C C . LEU A 1 86 ? 7.684 6.826 -7.916 1.00 76.19 86 LEU A C 1
ATOM 693 O O . LEU A 1 86 ? 7.409 6.212 -6.884 1.00 76.19 86 LEU A O 1
ATOM 697 N N . ILE A 1 87 ? 8.584 7.812 -7.926 1.00 80.19 87 ILE A N 1
ATOM 698 C CA . ILE A 1 87 ? 9.269 8.297 -6.718 1.00 80.19 87 ILE A CA 1
ATOM 699 C C . ILE A 1 87 ? 8.262 8.901 -5.736 1.00 80.19 87 ILE A C 1
ATOM 701 O O . ILE A 1 87 ? 8.327 8.630 -4.536 1.00 80.19 87 ILE A O 1
ATOM 705 N N . LEU A 1 88 ? 7.295 9.673 -6.236 1.00 76.25 88 LEU A N 1
ATOM 706 C CA . LEU A 1 88 ? 6.228 10.221 -5.408 1.00 76.25 88 LEU A CA 1
ATOM 707 C C . LEU A 1 88 ? 5.391 9.090 -4.780 1.00 76.25 88 LEU A C 1
ATOM 709 O O . LEU A 1 88 ? 5.156 9.127 -3.573 1.00 76.25 88 LEU A O 1
ATOM 713 N N . LYS A 1 89 ? 5.043 8.032 -5.538 1.00 76.19 89 LYS A N 1
ATOM 714 C CA . LYS A 1 89 ? 4.409 6.808 -4.996 1.00 76.19 89 LYS A CA 1
ATOM 715 C C . LYS A 1 89 ? 5.250 6.171 -3.877 1.00 76.19 89 LYS A C 1
ATOM 717 O O . LYS A 1 89 ? 4.706 5.830 -2.828 1.00 76.19 89 LYS A O 1
ATOM 722 N N . LEU A 1 90 ? 6.567 6.042 -4.054 1.00 82.25 90 LEU A N 1
ATOM 723 C CA . LEU A 1 90 ? 7.462 5.490 -3.024 1.00 82.25 90 LEU A CA 1
ATOM 724 C C . LEU A 1 90 ? 7.472 6.331 -1.744 1.00 82.25 90 LEU A C 1
ATOM 726 O O . LEU A 1 90 ? 7.364 5.779 -0.648 1.00 82.25 90 LEU A O 1
ATOM 730 N N . PHE A 1 91 ? 7.560 7.657 -1.870 1.00 79.25 91 PHE A N 1
ATOM 731 C CA . PHE A 1 91 ? 7.519 8.563 -0.722 1.00 79.25 91 PHE A CA 1
ATOM 732 C C . PHE A 1 91 ? 6.236 8.376 0.099 1.00 79.25 91 PHE 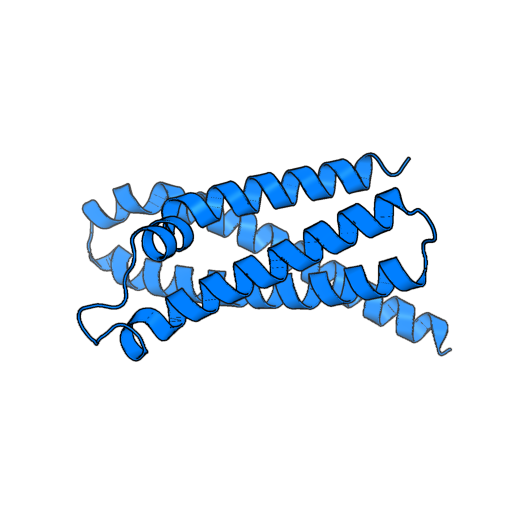A C 1
ATOM 734 O O . PHE A 1 91 ? 6.265 8.336 1.329 1.00 79.25 91 PHE A O 1
ATOM 741 N N . LEU A 1 92 ? 5.109 8.181 -0.581 1.00 76.06 92 LEU A N 1
ATOM 742 C CA . LEU A 1 92 ? 3.822 7.944 0.061 1.00 76.06 92 LEU A CA 1
ATOM 743 C C . LEU A 1 92 ? 3.768 6.604 0.780 1.00 76.06 92 LEU A C 1
ATOM 745 O O . LEU A 1 92 ? 3.278 6.540 1.903 1.00 76.06 92 LEU A O 1
ATOM 749 N N . PHE A 1 93 ? 4.303 5.544 0.179 1.00 77.69 93 PHE A N 1
ATOM 750 C CA . PHE A 1 93 ? 4.400 4.250 0.848 1.00 77.69 93 PHE A CA 1
ATOM 751 C C . PHE A 1 93 ? 5.256 4.311 2.114 1.00 77.69 93 PHE A C 1
ATOM 753 O O . PHE A 1 93 ? 4.870 3.740 3.139 1.00 77.69 93 PHE A O 1
ATOM 760 N N . ILE A 1 94 ? 6.365 5.055 2.088 1.00 78.88 94 ILE A N 1
ATOM 761 C CA . ILE A 1 94 ? 7.183 5.313 3.281 1.00 78.88 94 ILE A CA 1
ATOM 762 C C . ILE A 1 94 ? 6.355 6.047 4.341 1.00 78.88 94 ILE A C 1
ATOM 764 O O . ILE A 1 94 ? 6.344 5.647 5.505 1.00 78.88 94 ILE A O 1
ATOM 768 N N . TRP A 1 95 ? 5.614 7.080 3.941 1.00 74.88 95 TRP A N 1
ATOM 769 C CA . TRP A 1 95 ? 4.779 7.859 4.851 1.00 74.88 95 TRP A CA 1
ATOM 770 C C . TRP A 1 95 ? 3.658 7.025 5.495 1.00 74.88 95 TRP A C 1
ATOM 772 O O . TRP A 1 95 ? 3.479 7.068 6.713 1.00 74.88 95 TRP A O 1
ATOM 782 N N . ILE A 1 96 ? 2.961 6.190 4.717 1.00 75.31 96 ILE A N 1
ATOM 783 C CA . ILE A 1 96 ? 1.932 5.259 5.214 1.00 75.31 96 ILE A CA 1
ATOM 784 C C . ILE A 1 96 ? 2.537 4.250 6.195 1.00 75.31 96 ILE A C 1
ATOM 786 O O . ILE A 1 96 ? 1.970 4.000 7.259 1.00 75.31 96 ILE A O 1
ATOM 790 N N . THR A 1 97 ? 3.704 3.696 5.866 1.00 76.12 97 THR A N 1
ATOM 791 C CA . THR A 1 97 ? 4.411 2.742 6.732 1.00 76.12 97 THR A CA 1
ATOM 792 C C . THR A 1 97 ? 4.788 3.382 8.064 1.00 76.12 97 THR A C 1
ATOM 794 O O . THR A 1 97 ? 4.574 2.783 9.118 1.00 76.12 97 THR A O 1
ATOM 797 N N . LEU A 1 98 ? 5.285 4.623 8.033 1.00 76.19 98 LEU A N 1
ATOM 798 C CA . LEU A 1 98 ? 5.608 5.395 9.230 1.00 76.19 98 LEU A CA 1
ATOM 799 C C . LEU A 1 98 ? 4.370 5.582 10.118 1.00 76.19 98 LEU A C 1
ATOM 801 O O . LEU A 1 98 ? 4.431 5.373 11.328 1.00 76.19 98 LEU A O 1
ATOM 805 N N . ILE A 1 99 ? 3.232 5.929 9.518 1.00 73.44 99 ILE A N 1
ATOM 806 C CA . ILE A 1 99 ? 1.969 6.098 10.239 1.00 73.44 99 ILE A CA 1
ATOM 807 C C . ILE A 1 99 ? 1.511 4.783 10.874 1.00 73.44 99 ILE A C 1
ATOM 809 O O . ILE A 1 99 ? 1.154 4.768 12.053 1.00 73.44 99 ILE A O 1
ATOM 813 N N . LEU A 1 100 ? 1.528 3.680 10.119 1.00 71.44 100 LEU A N 1
ATOM 814 C CA . LEU A 1 100 ? 1.157 2.359 10.629 1.00 71.44 100 LEU A CA 1
ATOM 815 C C . LEU A 1 100 ? 2.046 1.943 11.797 1.00 71.44 100 LEU A C 1
ATOM 817 O O . LEU A 1 100 ? 1.544 1.474 12.819 1.00 71.44 100 LEU A O 1
ATOM 821 N N . TYR A 1 101 ? 3.354 2.156 11.662 1.00 74.38 101 TYR A N 1
ATOM 822 C CA . TYR A 1 101 ? 4.327 1.893 12.711 1.00 74.38 101 TYR A CA 1
ATOM 823 C C . TYR A 1 101 ? 4.002 2.698 13.973 1.00 74.38 101 TYR A C 1
ATOM 825 O O . TYR A 1 101 ? 3.836 2.131 15.053 1.00 74.38 101 TYR A O 1
ATOM 833 N N . ILE A 1 102 ? 3.815 4.012 13.838 1.00 71.00 102 ILE A N 1
ATOM 834 C CA . ILE A 1 102 ? 3.482 4.876 14.972 1.00 71.00 102 ILE A CA 1
ATOM 835 C C . ILE A 1 102 ? 2.160 4.454 15.621 1.00 71.00 102 ILE A C 1
ATOM 837 O O . ILE A 1 102 ? 2.084 4.403 16.846 1.00 71.00 102 ILE A O 1
ATOM 841 N N . ASN A 1 103 ? 1.132 4.126 14.836 1.00 67.62 103 ASN A N 1
ATOM 842 C CA . ASN A 1 103 ? -0.171 3.734 15.367 1.00 67.62 103 ASN A CA 1
ATOM 843 C C . ASN A 1 103 ? -0.096 2.400 16.125 1.00 67.62 103 ASN A C 1
ATOM 845 O O . ASN A 1 103 ? -0.627 2.285 17.228 1.00 67.62 103 ASN A O 1
ATOM 849 N N . ARG A 1 104 ? 0.629 1.414 15.580 1.00 69.81 104 ARG A N 1
ATOM 850 C CA . ARG A 1 104 ? 0.798 0.090 16.195 1.00 69.81 104 ARG A CA 1
ATOM 851 C C . ARG A 1 104 ? 1.578 0.148 17.503 1.00 69.81 104 ARG A C 1
ATOM 853 O O . ARG A 1 104 ? 1.229 -0.538 18.457 1.00 69.81 104 ARG A O 1
ATOM 860 N N . TYR A 1 105 ? 2.607 0.989 17.564 1.00 66.38 105 TYR A N 1
ATOM 861 C CA . TYR A 1 105 ? 3.458 1.119 18.745 1.00 66.38 105 TYR A CA 1
ATOM 862 C C . TYR A 1 105 ? 3.146 2.360 19.584 1.00 66.38 105 TYR A C 1
ATOM 864 O O . TYR A 1 105 ? 3.931 2.733 20.459 1.00 66.38 105 TYR A O 1
ATOM 872 N N . LYS A 1 106 ? 1.980 2.985 19.370 1.00 65.81 106 LYS A N 1
ATOM 873 C CA . LYS A 1 106 ? 1.575 4.201 20.079 1.00 65.81 106 LYS A CA 1
ATOM 874 C C . LYS A 1 106 ? 1.607 4.005 21.595 1.00 65.81 106 LYS A C 1
ATOM 876 O O . LYS A 1 106 ? 2.172 4.819 22.316 1.00 65.81 106 LYS A O 1
ATOM 881 N N . SER A 1 107 ? 1.048 2.893 22.071 1.00 60.31 107 SER A N 1
ATOM 882 C CA . SER A 1 107 ? 1.017 2.543 23.498 1.00 60.31 107 SER A CA 1
ATOM 883 C C . SER A 1 107 ? 2.412 2.256 24.071 1.00 60.31 107 SER A C 1
ATOM 885 O O . SER A 1 107 ? 2.683 2.600 25.217 1.00 60.31 107 SER A O 1
ATOM 887 N N . TYR A 1 108 ? 3.318 1.696 23.264 1.00 59.75 108 TYR A N 1
ATOM 888 C CA . TYR A 1 108 ? 4.666 1.323 23.695 1.00 59.75 108 TYR A CA 1
ATOM 889 C C . TYR A 1 108 ? 5.621 2.526 23.761 1.00 59.75 108 TYR A C 1
ATOM 891 O O . TYR A 1 108 ? 6.325 2.702 24.752 1.00 59.75 108 TYR A O 1
ATOM 899 N N . TYR A 1 109 ? 5.620 3.395 22.743 1.00 56.03 109 TYR A N 1
ATOM 900 C CA . TYR A 1 109 ? 6.551 4.531 22.669 1.00 56.03 109 TYR A CA 1
ATOM 901 C C . TYR A 1 109 ? 6.024 5.820 23.311 1.00 56.03 109 TYR A C 1
ATOM 903 O O . TYR A 1 109 ? 6.820 6.627 23.788 1.00 56.03 109 TYR A O 1
ATOM 911 N N . PHE A 1 110 ? 4.704 6.031 23.361 1.00 58.38 110 PHE A N 1
ATOM 912 C CA . PHE A 1 110 ? 4.120 7.315 23.779 1.00 58.38 110 PHE A CA 1
ATOM 913 C C . PHE A 1 110 ? 3.464 7.286 25.165 1.00 58.38 110 PHE A C 1
ATOM 915 O O . PHE A 1 110 ? 2.780 8.235 25.541 1.00 58.38 110 PHE A O 1
ATOM 922 N N . ASN A 1 111 ? 3.728 6.252 25.972 1.00 51.38 111 ASN A N 1
ATOM 923 C CA . ASN A 1 111 ? 3.302 6.209 27.377 1.00 51.38 111 ASN A CA 1
ATOM 924 C C . ASN A 1 111 ? 4.068 7.214 28.272 1.00 51.38 111 ASN A C 1
ATOM 926 O O . ASN A 1 111 ? 3.702 7.444 29.423 1.00 51.38 111 ASN A O 1
ATOM 930 N N . LYS A 1 112 ? 5.128 7.858 27.753 1.00 52.06 112 LYS A N 1
ATOM 931 C CA . LYS A 1 112 ? 5.818 8.975 28.416 1.00 52.06 112 LYS A CA 1
ATOM 932 C C . LYS A 1 112 ? 5.207 10.311 27.984 1.00 52.06 112 LYS A C 1
ATOM 934 O O . LYS A 1 112 ? 5.298 10.727 26.833 1.00 52.06 112 LYS A O 1
ATOM 939 N N . ARG A 1 113 ? 4.606 10.973 28.970 1.00 45.19 113 ARG A N 1
ATOM 940 C CA . ARG A 1 113 ? 3.675 12.114 28.959 1.00 45.19 113 ARG A CA 1
ATOM 941 C C . ARG A 1 113 ? 4.001 13.382 28.138 1.00 45.19 113 ARG A C 1
ATOM 943 O O . ARG A 1 113 ? 3.293 14.354 28.352 1.00 45.19 113 ARG A O 1
ATOM 950 N N . ASN A 1 114 ? 5.004 13.455 27.250 1.00 53.00 114 ASN A N 1
ATOM 951 C CA . ASN A 1 114 ? 5.372 14.770 26.686 1.00 53.00 114 ASN A CA 1
ATOM 952 C C . ASN A 1 114 ? 6.031 14.857 25.292 1.00 53.00 114 ASN A C 1
ATOM 954 O O . ASN A 1 114 ? 6.571 15.907 24.966 1.00 53.00 114 ASN A O 1
ATOM 958 N N . ILE A 1 115 ? 5.990 13.826 24.435 1.00 52.12 115 ILE A N 1
ATOM 959 C CA . ILE A 1 115 ? 6.608 13.903 23.081 1.00 52.12 115 ILE A CA 1
ATOM 960 C C . ILE A 1 115 ? 5.546 13.930 21.965 1.00 52.12 115 ILE A C 1
ATOM 962 O O . ILE A 1 115 ? 5.754 13.472 20.847 1.00 52.12 115 ILE A O 1
ATOM 966 N N . TYR A 1 116 ? 4.365 14.477 22.250 1.00 52.62 116 TYR A N 1
ATOM 967 C CA . TYR A 1 116 ? 3.331 14.685 21.234 1.00 52.62 116 TYR A CA 1
ATOM 968 C C . TYR A 1 116 ? 3.305 16.161 20.820 1.00 52.62 116 TYR A C 1
ATOM 970 O O . TYR A 1 116 ? 2.434 16.926 21.224 1.00 52.62 116 TYR A O 1
ATOM 978 N N . ASN A 1 117 ? 4.302 16.576 20.033 1.00 60.75 117 ASN A N 1
ATOM 979 C CA . ASN A 1 117 ? 4.327 17.913 19.434 1.00 60.75 117 ASN A CA 1
ATOM 980 C C . ASN A 1 117 ? 3.127 18.093 18.483 1.00 60.75 117 ASN A C 1
ATOM 982 O O . ASN A 1 117 ? 2.705 17.138 17.826 1.00 60.75 117 ASN A O 1
ATOM 986 N N . ASN A 1 118 ? 2.601 19.317 18.350 1.00 58.56 118 ASN A N 1
ATOM 987 C CA . ASN A 1 118 ? 1.442 19.615 17.487 1.00 58.56 118 ASN A CA 1
ATOM 988 C C . ASN A 1 118 ? 1.617 19.130 16.031 1.00 58.56 118 ASN A C 1
ATOM 990 O O . ASN A 1 118 ? 0.652 18.681 15.420 1.00 58.56 118 ASN A O 1
ATOM 994 N N . PHE A 1 119 ? 2.844 19.135 15.502 1.00 56.12 119 PHE A N 1
ATOM 995 C CA . PHE A 1 119 ? 3.169 18.595 14.174 1.00 56.12 119 PHE A CA 1
ATOM 996 C C . PHE A 1 119 ? 2.978 17.079 14.071 1.00 56.12 119 PHE A C 1
ATOM 998 O O . PHE A 1 119 ? 2.380 16.586 13.120 1.00 56.12 119 PHE A O 1
ATOM 1005 N N . VAL A 1 120 ? 3.439 16.337 15.078 1.00 59.34 120 VAL A N 1
ATOM 1006 C CA . VAL A 1 120 ? 3.270 14.881 15.171 1.00 59.34 120 VAL A CA 1
ATOM 1007 C C . VAL A 1 120 ? 1.783 14.545 15.345 1.00 59.34 120 VAL A C 1
ATOM 1009 O O . VAL A 1 120 ? 1.275 13.608 14.738 1.00 59.34 120 VAL A O 1
ATOM 1012 N N . LYS A 1 121 ? 1.038 15.380 16.080 1.00 60.62 121 LYS A N 1
ATOM 1013 C CA . LYS A 1 121 ? -0.420 15.264 16.227 1.00 60.62 121 LYS A CA 1
ATOM 1014 C C . LYS A 1 121 ? -1.189 15.487 14.923 1.00 60.62 121 LYS A C 1
ATOM 1016 O O . LYS A 1 121 ? -2.137 14.749 14.674 1.00 60.62 121 LYS A O 1
ATOM 1021 N N . LEU A 1 122 ? -0.767 16.455 14.110 1.00 56.84 122 LEU A N 1
ATOM 1022 C CA . LEU A 1 122 ? -1.303 16.705 12.768 1.00 56.84 122 LEU A CA 1
ATOM 1023 C C . LEU A 1 122 ? -0.982 15.554 11.803 1.00 56.84 122 LEU A C 1
ATOM 1025 O O . LEU A 1 122 ? -1.875 15.070 11.115 1.00 56.84 122 LEU A O 1
ATOM 1029 N N . LEU A 1 123 ? 0.259 15.058 11.808 1.00 56.38 123 LEU A N 1
ATOM 1030 C CA . LEU A 1 123 ? 0.691 13.929 10.971 1.00 56.38 123 LEU A CA 1
ATOM 1031 C C . LEU A 1 123 ? -0.016 12.608 11.323 1.00 56.38 123 LEU A C 1
ATOM 1033 O O . LEU A 1 123 ? -0.246 11.784 10.444 1.00 56.38 123 LEU A O 1
ATOM 1037 N N . ILE A 1 124 ? -0.381 12.405 12.593 1.00 56.12 124 ILE A N 1
ATOM 1038 C CA . ILE A 1 124 ? -1.039 11.183 13.095 1.00 56.12 124 ILE A CA 1
ATOM 1039 C C . ILE A 1 124 ? -2.556 11.381 13.248 1.00 56.12 124 ILE A C 1
ATOM 1041 O O . ILE A 1 124 ? -3.232 10.602 13.924 1.00 56.12 124 ILE A O 1
ATOM 1045 N N . GLN A 1 125 ? -3.149 12.415 12.649 1.00 60.03 125 GLN A N 1
ATOM 1046 C CA . GLN A 1 125 ? -4.600 12.566 12.685 1.00 60.03 125 GLN A CA 1
ATOM 1047 C C . GLN A 1 125 ? -5.232 11.460 11.820 1.00 60.03 125 GLN A C 1
ATOM 1049 O O . GLN A 1 125 ? -5.442 11.613 10.620 1.00 60.03 125 GLN A O 1
ATOM 1054 N N . SER A 1 126 ? -5.507 10.308 12.442 1.00 52.59 126 SER A N 1
ATOM 1055 C CA . SER A 1 126 ? -5.911 9.050 11.794 1.00 52.59 126 SER A CA 1
ATOM 1056 C C . SER A 1 126 ? -7.136 9.194 10.896 1.00 52.59 126 SER A C 1
ATOM 1058 O O . SER A 1 126 ? -7.239 8.515 9.879 1.00 52.59 126 SER A O 1
ATOM 1060 N N . LYS A 1 127 ? -8.024 10.140 11.225 1.00 56.28 127 LYS A N 1
ATOM 1061 C CA . LYS A 1 127 ? -9.192 10.495 10.409 1.00 56.28 127 LYS A CA 1
ATOM 1062 C C . LYS A 1 127 ? -8.848 11.137 9.061 1.00 56.28 127 LYS A C 1
ATOM 1064 O O . LYS A 1 127 ? -9.649 11.013 8.146 1.00 56.28 127 LYS A O 1
ATOM 1069 N N . LEU A 1 128 ? -7.709 11.823 8.932 1.00 55.91 128 LEU A N 1
ATOM 1070 C CA . LEU A 1 128 ? -7.280 12.488 7.691 1.00 55.91 128 LEU A CA 1
ATOM 1071 C C . LEU A 1 128 ? -6.347 11.616 6.853 1.00 55.91 128 LEU A C 1
ATOM 1073 O O . LEU A 1 128 ? -6.393 11.675 5.630 1.00 55.91 128 LEU A O 1
ATOM 1077 N N . ILE A 1 129 ? -5.550 10.765 7.500 1.00 59.44 129 ILE A N 1
ATOM 1078 C CA . ILE A 1 129 ? -4.632 9.825 6.839 1.00 59.44 129 ILE A CA 1
ATOM 1079 C C . ILE A 1 129 ? -5.359 9.010 5.769 1.00 59.44 129 ILE A C 1
ATOM 1081 O O . ILE A 1 129 ? -4.858 8.794 4.670 1.00 59.44 129 ILE A O 1
ATOM 1085 N N . PHE A 1 130 ? -6.566 8.583 6.096 1.00 60.62 130 PHE A N 1
ATOM 1086 C CA . PHE A 1 130 ? -7.355 7.677 5.289 1.00 60.62 130 PHE A CA 1
ATOM 1087 C C . PHE A 1 130 ? -7.935 8.304 4.008 1.00 60.62 130 PHE A C 1
ATOM 1089 O O . PHE A 1 130 ? -7.642 7.803 2.925 1.00 60.62 130 PHE A O 1
ATOM 1096 N N . PRO A 1 131 ? -8.664 9.436 4.055 1.00 59.88 131 PRO A N 1
ATOM 1097 C CA . PRO A 1 131 ? -9.079 10.121 2.834 1.00 59.88 131 PRO A CA 1
ATOM 1098 C C . PRO A 1 131 ? -7.883 10.631 2.018 1.00 59.88 131 PRO A C 1
ATOM 1100 O O . PRO A 1 131 ? -7.928 10.574 0.794 1.00 59.88 131 PRO A O 1
ATOM 1103 N N . ILE A 1 132 ? -6.791 11.066 2.659 1.00 62.94 132 ILE A N 1
ATOM 1104 C CA . ILE A 1 132 ? -5.586 11.528 1.951 1.00 62.94 132 ILE A CA 1
ATOM 1105 C C . ILE A 1 132 ? -4.937 10.380 1.169 1.00 62.94 132 ILE A C 1
ATOM 1107 O O . ILE A 1 132 ? -4.608 10.546 -0.001 1.00 62.94 132 ILE A O 1
ATOM 1111 N N . THR A 1 133 ? -4.794 9.201 1.776 1.00 65.00 133 THR A N 1
ATOM 1112 C CA . THR A 1 133 ? -4.232 8.023 1.094 1.00 65.00 133 THR A CA 1
ATOM 1113 C C . THR A 1 133 ? -5.111 7.548 -0.058 1.00 65.00 133 THR A C 1
ATOM 1115 O O . THR A 1 133 ? -4.574 7.195 -1.103 1.00 65.00 133 THR A O 1
ATOM 1118 N N . VAL A 1 134 ? -6.441 7.620 0.073 1.00 65.19 134 VAL A N 1
ATOM 1119 C CA . VAL A 1 134 ? -7.386 7.328 -1.023 1.00 65.19 134 VAL A CA 1
ATOM 1120 C C . VAL A 1 134 ? -7.248 8.328 -2.168 1.00 65.19 134 VAL A C 1
ATOM 1122 O O . VAL A 1 134 ? -7.078 7.917 -3.313 1.00 65.19 134 VAL A O 1
ATOM 1125 N N . VAL A 1 135 ? -7.274 9.630 -1.874 1.00 64.88 135 VAL A N 1
ATOM 1126 C CA . VAL A 1 135 ? -7.139 10.695 -2.884 1.00 64.88 135 VAL A CA 1
ATOM 1127 C C . VAL A 1 135 ? -5.833 10.549 -3.652 1.00 64.88 135 VAL A C 1
ATOM 1129 O O . VAL A 1 135 ? -5.810 10.653 -4.874 1.00 64.88 135 VAL A O 1
ATOM 1132 N N . ILE A 1 136 ? -4.750 10.262 -2.942 1.00 62.41 136 ILE A N 1
ATOM 1133 C CA . ILE A 1 136 ? -3.426 10.118 -3.524 1.00 62.41 136 ILE A CA 1
ATOM 1134 C C . ILE A 1 136 ? -3.298 8.829 -4.345 1.00 62.41 136 ILE A C 1
ATOM 1136 O O . ILE A 1 136 ? -2.741 8.870 -5.441 1.00 62.41 136 ILE A O 1
ATOM 1140 N N . PHE A 1 137 ? -3.821 7.702 -3.853 1.00 68.12 137 PHE A N 1
ATOM 1141 C CA . PHE A 1 137 ? -3.860 6.448 -4.608 1.00 68.12 137 PHE A CA 1
ATOM 1142 C C . PHE A 1 137 ? -4.622 6.634 -5.928 1.00 68.12 137 PHE A C 1
ATOM 1144 O O . PHE A 1 137 ? -4.104 6.291 -6.988 1.00 68.12 137 PHE A O 1
ATOM 1151 N N . LEU A 1 138 ? -5.797 7.273 -5.878 1.00 66.81 138 LEU A N 1
ATOM 1152 C CA . LEU A 1 138 ? -6.612 7.578 -7.056 1.00 66.81 138 LEU A CA 1
ATOM 1153 C C . LEU A 1 138 ? -5.914 8.540 -8.024 1.00 66.81 138 LEU A C 1
ATOM 1155 O O . LEU A 1 138 ? -5.891 8.271 -9.221 1.00 66.81 138 LEU A O 1
ATOM 1159 N N . LEU A 1 139 ? -5.312 9.626 -7.525 1.00 63.66 139 LEU A N 1
ATOM 1160 C CA . LEU A 1 139 ? -4.516 10.564 -8.332 1.00 63.66 139 LEU A CA 1
ATOM 1161 C C . LEU A 1 139 ? -3.380 9.851 -9.057 1.00 63.66 139 LEU A C 1
ATOM 1163 O O . LEU A 1 139 ? -3.114 10.108 -10.228 1.00 63.66 139 LEU A O 1
ATOM 1167 N N . SER A 1 140 ? -2.705 8.950 -8.354 1.00 62.50 140 SER A N 1
ATOM 1168 C CA . SER A 1 140 ? -1.559 8.249 -8.898 1.00 62.50 140 SER A CA 1
ATOM 1169 C C . SER A 1 140 ? -1.946 7.199 -9.938 1.00 62.50 140 SER A C 1
ATOM 1171 O O . SER A 1 140 ? -1.192 6.981 -10.884 1.00 62.50 140 SER A O 1
ATOM 1173 N N . GLU A 1 141 ? -3.133 6.604 -9.818 1.00 66.12 141 GLU A N 1
ATOM 1174 C CA . GLU A 1 141 ? -3.662 5.691 -10.830 1.00 66.12 141 GLU A CA 1
ATOM 1175 C C . GLU A 1 141 ? -4.231 6.428 -12.045 1.00 66.12 141 GLU A C 1
ATOM 1177 O O . GLU A 1 141 ? -3.986 6.015 -13.175 1.00 66.12 141 GLU A O 1
ATOM 1182 N N . LEU A 1 142 ? -4.846 7.596 -11.844 1.00 62.94 142 LEU A N 1
ATOM 1183 C CA . LEU A 1 142 ? -5.190 8.532 -12.920 1.00 62.94 142 LEU A CA 1
ATOM 1184 C C . LEU A 1 142 ? -3.957 8.936 -13.736 1.00 62.94 142 LEU A C 1
ATOM 1186 O O . LEU A 1 142 ? -3.984 8.883 -14.961 1.00 62.94 142 LEU A O 1
ATOM 1190 N N . LEU A 1 143 ? -2.849 9.274 -13.073 1.00 59.19 143 LEU A N 1
ATOM 1191 C CA . LEU A 1 143 ? -1.586 9.606 -13.741 1.00 59.19 143 LEU A CA 1
ATOM 1192 C C . LEU A 1 143 ? -0.977 8.413 -14.496 1.00 59.19 143 LEU A C 1
ATOM 1194 O O . LEU A 1 143 ? -0.330 8.602 -15.522 1.00 59.19 143 LEU A O 1
ATOM 1198 N N . ASN A 1 144 ? -1.205 7.189 -14.015 1.00 57.56 144 ASN A N 1
ATOM 1199 C CA . ASN A 1 144 ? -0.785 5.956 -14.680 1.00 57.56 144 ASN A CA 1
ATOM 1200 C C . ASN A 1 144 ? -1.655 5.645 -15.916 1.00 57.56 144 ASN A C 1
ATOM 1202 O O . ASN A 1 144 ? -1.164 5.033 -16.856 1.00 57.56 144 ASN A O 1
ATOM 1206 N N . ILE A 1 145 ? -2.917 6.092 -15.937 1.00 59.44 145 ILE A N 1
ATOM 1207 C CA . ILE A 1 145 ? -3.822 6.024 -17.101 1.00 59.44 145 ILE A CA 1
ATOM 1208 C C . ILE A 1 145 ? -3.472 7.103 -18.136 1.00 59.44 145 ILE A C 1
ATOM 1210 O O . ILE A 1 145 ? -3.546 6.850 -19.334 1.00 59.44 145 ILE A O 1
ATOM 1214 N N . ILE A 1 146 ? -3.027 8.283 -17.687 1.00 53.94 146 ILE A N 1
ATOM 1215 C CA . ILE A 1 146 ? -2.537 9.377 -18.551 1.00 53.94 146 ILE A CA 1
ATOM 1216 C C . ILE A 1 146 ? -1.187 9.023 -19.213 1.00 53.94 146 ILE A C 1
ATOM 1218 O O . ILE A 1 146 ? -0.717 9.751 -20.075 1.00 53.94 146 ILE A O 1
ATOM 1222 N N . ARG A 1 147 ? -0.593 7.867 -18.883 1.00 48.81 147 ARG A N 1
ATOM 1223 C CA . ARG A 1 147 ? 0.569 7.239 -19.540 1.00 48.81 147 ARG A CA 1
ATOM 1224 C C . ARG A 1 147 ? 0.269 6.746 -20.979 1.00 48.81 147 ARG A C 1
ATOM 1226 O O . ARG A 1 147 ? 0.822 5.728 -21.398 1.00 48.81 147 ARG A O 1
ATOM 1233 N N . ILE A 1 148 ? -0.621 7.435 -21.697 1.00 46.41 148 ILE A N 1
ATOM 1234 C CA . ILE A 1 148 ? -0.643 7.453 -23.166 1.00 46.41 148 ILE A CA 1
ATOM 1235 C C . ILE A 1 148 ? 0.517 8.339 -23.619 1.00 46.41 148 ILE A C 1
ATOM 1237 O O . ILE A 1 148 ? 0.664 9.447 -23.056 1.00 46.41 148 ILE A O 1
#

Sequence (148 aa):
MTDTFIEIIRFVISFCHVMAASTWFAGSLISLNINNLIKINQSFERIFDHFTNWTNTIISTLVLTGVILILDSISRIDSKVYIFILILKLFLFIWITLILYINRYKSYYFNKRNIYNNFVKLLIQSKLIFPITVVIFLLSELLNIIRI

Radius of gyration: 18.02 Å; chains: 1; bounding box: 39×40×52 Å